Protein AF-A0A9E1MFP1-F1 (afdb_monomer_lite)

Secondary structure (DSSP, 8-state):
-HHHHHHTTS-SS-GGGG---------S-S-PPPPHHHHHHHHHTTTTSTTHHHHHHHHHH---HHHHTTPPP-----

Sequence (78 aa):
MYQYAKLNEYIDRDLTEGLVYEWTNSTEQIHDRYSDEEIKTLWSKLYEINNVDIILIMIYTGLRPTELLVIITPTEPT

Foldseek 3Di:
DQVVCVVVVVDDDDPCVPDPPPPDPPPDDPDDDDDPVNVVVLVVCVVVDPCSVVVNCCNVVVDDPVRVVVDDDPDDDD

Radius of gyration: 23.69 Å; chains: 1; bounding box: 57×36×50 Å

Structure (mmCIF, N/CA/C/O backbone):
data_AF-A0A9E1MFP1-F1
#
_entry.id   AF-A0A9E1MFP1-F1
#
loop_
_atom_site.group_PDB
_atom_site.id
_atom_site.type_symbol
_atom_site.label_atom_id
_atom_site.label_alt_id
_atom_site.label_comp_id
_atom_site.label_asym_id
_atom_site.label_entity_id
_atom_site.label_seq_id
_atom_site.pdbx_PDB_ins_code
_atom_site.Cartn_x
_atom_site.Cartn_y
_atom_site.Cartn_z
_atom_site.occupancy
_atom_site.B_iso_or_equiv
_atom_site.auth_seq_id
_atom_site.auth_comp_id
_atom_site.auth_asym_id
_atom_site.auth_atom_id
_atom_site.pdbx_PDB_model_num
ATOM 1 N N . MET A 1 1 ? 19.254 -4.963 -25.656 1.00 75.19 1 MET A N 1
ATOM 2 C CA . MET A 1 1 ? 19.249 -4.648 -27.105 1.00 75.19 1 MET A CA 1
ATOM 3 C C . MET A 1 1 ? 20.665 -4.611 -27.678 1.00 75.19 1 MET A C 1
ATOM 5 O O . MET A 1 1 ? 20.947 -5.434 -28.535 1.00 75.19 1 MET A O 1
ATOM 9 N N . TYR A 1 2 ? 21.577 -3.774 -27.161 1.00 77.44 2 TYR A N 1
ATOM 10 C CA . TYR A 1 2 ? 22.995 -3.754 -27.579 1.00 77.44 2 TYR A CA 1
ATOM 11 C C . TYR A 1 2 ? 23.708 -5.102 -27.401 1.00 77.44 2 TYR A C 1
ATOM 13 O O . TYR A 1 2 ? 24.306 -5.612 -28.342 1.00 77.44 2 TYR A O 1
ATOM 21 N N . GLN A 1 3 ? 23.524 -5.754 -26.252 1.00 76.50 3 GLN A N 1
ATOM 22 C CA . GLN A 1 3 ? 24.096 -7.080 -25.996 1.00 76.50 3 GLN A CA 1
ATOM 23 C C . GLN A 1 3 ? 23.634 -8.151 -27.003 1.00 76.50 3 GLN A C 1
ATOM 25 O O . GLN A 1 3 ? 24.429 -8.980 -27.435 1.00 76.50 3 GLN A O 1
ATOM 30 N N . TYR A 1 4 ? 22.368 -8.099 -27.434 1.00 83.62 4 TYR A N 1
ATOM 31 C CA . TYR A 1 4 ? 21.839 -8.983 -28.477 1.00 83.62 4 TYR A CA 1
ATOM 32 C C . TYR A 1 4 ? 22.470 -8.684 -29.845 1.00 83.62 4 TYR A C 1
ATOM 34 O O . TYR A 1 4 ? 22.810 -9.605 -30.581 1.00 83.62 4 TYR A O 1
ATOM 42 N N . ALA A 1 5 ? 22.673 -7.408 -30.177 1.00 83.44 5 ALA A N 1
ATOM 43 C CA . ALA A 1 5 ? 23.287 -7.003 -31.437 1.00 83.44 5 ALA A CA 1
ATOM 44 C C . ALA A 1 5 ? 24.791 -7.341 -31.508 1.00 83.44 5 ALA A C 1
ATOM 46 O O . ALA A 1 5 ? 25.259 -7.739 -32.569 1.00 83.44 5 ALA A O 1
ATOM 47 N N . LYS A 1 6 ? 25.518 -7.271 -30.382 1.00 80.56 6 LYS A N 1
ATOM 48 C CA . LYS A 1 6 ? 26.920 -7.719 -30.259 1.00 80.56 6 LYS A CA 1
ATOM 49 C C . LYS A 1 6 ? 27.049 -9.236 -30.441 1.00 80.56 6 LYS A C 1
ATOM 51 O O . LYS A 1 6 ? 27.928 -9.696 -31.153 1.00 80.56 6 LYS A O 1
ATOM 56 N N . LE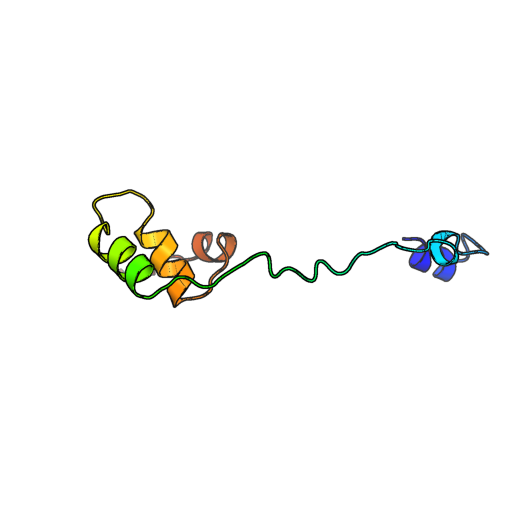U A 1 7 ? 26.134 -10.009 -29.847 1.00 85.44 7 LEU A N 1
ATOM 57 C CA . LEU A 1 7 ? 26.083 -11.474 -29.987 1.00 85.44 7 LEU A CA 1
ATOM 58 C C . LEU A 1 7 ? 25.822 -11.945 -31.423 1.00 85.44 7 LEU A C 1
ATOM 60 O O . LEU A 1 7 ? 26.261 -13.026 -31.792 1.00 85.44 7 LEU A O 1
ATOM 64 N N . ASN A 1 8 ? 25.096 -11.151 -32.210 1.00 88.38 8 ASN A N 1
ATOM 65 C CA . ASN A 1 8 ? 24.808 -11.442 -33.616 1.00 88.38 8 ASN A CA 1
ATOM 66 C C . ASN A 1 8 ? 25.749 -10.690 -34.580 1.00 88.38 8 ASN A C 1
ATOM 68 O O . ASN A 1 8 ? 25.431 -10.579 -35.759 1.00 88.38 8 ASN A O 1
ATOM 72 N N . GLU A 1 9 ? 26.865 -10.140 -34.085 1.00 81.81 9 GLU A N 1
ATOM 73 C CA . GLU A 1 9 ? 27.900 -9.447 -34.876 1.00 81.81 9 GLU A CA 1
ATOM 74 C C . GLU A 1 9 ? 27.402 -8.241 -35.702 1.00 81.81 9 GLU A C 1
ATOM 76 O O . GLU A 1 9 ? 28.078 -7.766 -36.611 1.00 81.81 9 GLU A O 1
ATOM 81 N N . TYR A 1 10 ? 26.234 -7.679 -35.373 1.00 83.75 10 TYR A N 1
ATOM 82 C CA . TYR A 1 10 ? 25.706 -6.485 -36.047 1.00 83.75 10 TYR A CA 1
ATOM 83 C C . TYR A 1 10 ? 26.437 -5.203 -35.644 1.00 83.75 10 TYR A C 1
ATOM 85 O O . TYR A 1 10 ? 26.377 -4.199 -36.354 1.00 83.75 10 TYR A O 1
ATOM 93 N N . ILE A 1 11 ? 27.092 -5.220 -34.484 1.00 79.56 11 ILE A N 1
ATOM 94 C CA . ILE A 1 11 ? 27.867 -4.108 -33.943 1.00 79.56 11 ILE A CA 1
ATOM 95 C C . ILE A 1 11 ? 29.123 -4.637 -33.256 1.00 79.56 11 ILE A C 1
ATOM 97 O O . ILE A 1 11 ? 29.083 -5.632 -32.538 1.00 79.56 11 ILE A O 1
ATOM 101 N N . ASP A 1 12 ? 30.226 -3.922 -33.451 1.00 74.88 12 ASP A N 1
ATOM 102 C CA . ASP A 1 12 ? 31.553 -4.320 -32.967 1.00 74.88 12 ASP A CA 1
ATOM 103 C C . ASP A 1 12 ? 31.894 -3.679 -31.607 1.00 74.88 12 ASP A C 1
ATOM 105 O O . ASP A 1 12 ? 32.689 -4.183 -30.816 1.00 74.88 12 ASP A O 1
ATOM 109 N N . ARG A 1 13 ? 31.261 -2.538 -31.303 1.00 73.12 13 ARG A N 1
ATOM 110 C CA . ARG A 1 13 ? 31.479 -1.768 -30.073 1.00 73.12 13 ARG A CA 1
ATOM 111 C C . ARG A 1 13 ? 30.162 -1.486 -29.371 1.00 73.12 13 ARG A C 1
ATOM 113 O O . ARG A 1 13 ? 29.206 -1.025 -29.993 1.00 73.12 13 ARG A O 1
ATOM 120 N N . ASP A 1 14 ? 30.134 -1.742 -28.068 1.00 75.75 14 ASP A N 1
ATOM 121 C CA . ASP A 1 14 ? 28.984 -1.447 -27.227 1.00 75.75 14 ASP A CA 1
ATOM 122 C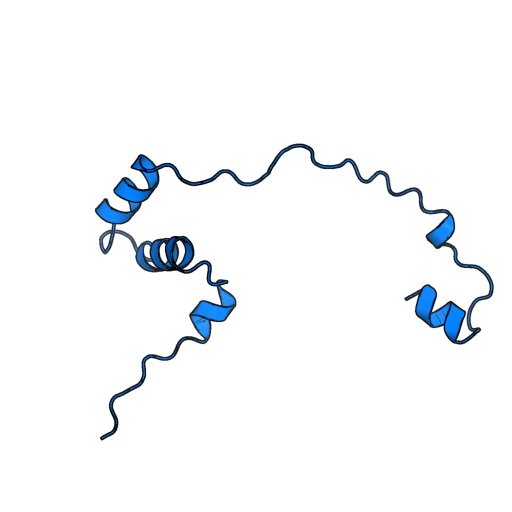 C . ASP A 1 14 ? 29.102 -0.019 -26.677 1.00 75.75 14 ASP A C 1
ATOM 124 O O . ASP A 1 14 ? 29.937 0.278 -25.827 1.00 75.75 14 ASP A O 1
ATOM 128 N N . LEU A 1 15 ? 28.270 0.887 -27.192 1.00 75.38 15 LEU A N 1
ATOM 129 C CA . LEU A 1 15 ? 28.237 2.290 -26.766 1.00 75.38 15 LEU A CA 1
ATOM 130 C C . LEU A 1 15 ? 27.664 2.459 -25.349 1.00 75.38 15 LEU A C 1
ATOM 132 O O . LEU A 1 15 ? 27.815 3.526 -24.756 1.00 75.38 15 LEU A O 1
ATOM 136 N N . THR A 1 16 ? 27.017 1.425 -24.797 1.00 73.00 16 THR A N 1
ATOM 137 C CA . THR A 1 16 ? 26.460 1.467 -23.440 1.00 73.00 16 THR A CA 1
ATOM 138 C C . THR A 1 16 ? 27.522 1.319 -22.353 1.00 73.00 16 THR A C 1
ATOM 140 O O . THR A 1 16 ? 27.285 1.753 -21.230 1.00 73.00 16 THR A O 1
ATOM 143 N N . GLU A 1 17 ? 28.713 0.806 -22.685 1.00 70.62 17 GLU A N 1
ATOM 144 C CA . GLU A 1 17 ? 29.843 0.682 -21.749 1.00 70.62 17 GLU A CA 1
ATOM 145 C C . GLU A 1 17 ? 30.350 2.053 -21.256 1.00 70.62 17 GLU A C 1
ATOM 147 O O . GLU A 1 17 ? 30.887 2.158 -20.156 1.00 70.62 17 GLU A O 1
ATOM 152 N N . GLY A 1 18 ? 30.148 3.119 -22.041 1.00 70.50 18 GLY A N 1
ATOM 153 C CA . GLY A 1 18 ? 30.499 4.493 -21.666 1.00 70.50 18 GLY A CA 1
ATOM 154 C C . GLY A 1 18 ? 29.406 5.244 -20.901 1.00 70.50 18 GLY A C 1
ATOM 155 O O . GLY A 1 18 ? 29.615 6.397 -20.520 1.00 70.50 18 GLY A O 1
ATOM 156 N N . LEU A 1 19 ? 28.235 4.633 -20.692 1.00 75.00 19 LEU A N 1
ATOM 157 C CA . LEU A 1 19 ? 27.150 5.253 -19.938 1.00 75.00 19 LEU A CA 1
ATOM 158 C C . LEU A 1 19 ? 27.452 5.136 -18.444 1.00 75.00 19 LEU A C 1
ATOM 160 O O . LEU A 1 19 ? 27.220 4.105 -17.814 1.00 75.00 19 LEU A O 1
ATOM 164 N N . VAL A 1 20 ? 27.956 6.224 -17.867 1.00 65.69 20 VAL A N 1
ATOM 165 C CA . VAL A 1 20 ? 27.983 6.395 -16.415 1.00 65.69 20 VAL A CA 1
ATOM 166 C C . VAL A 1 20 ? 26.561 6.723 -15.984 1.00 65.69 20 VAL A C 1
ATOM 168 O O . VAL A 1 20 ? 26.087 7.845 -16.149 1.00 65.69 20 VAL A O 1
ATOM 171 N N . TYR A 1 21 ? 25.852 5.721 -15.477 1.00 64.69 21 TYR A N 1
ATOM 172 C CA . TYR A 1 21 ? 24.567 5.949 -14.839 1.00 64.69 21 TYR A CA 1
ATOM 173 C C . TYR A 1 21 ? 24.827 6.672 -13.515 1.00 64.69 21 TYR A C 1
ATOM 175 O O . TYR A 1 21 ? 25.266 6.054 -12.546 1.00 64.69 21 TYR A O 1
ATOM 183 N N . GLU A 1 22 ? 24.541 7.974 -13.455 1.00 62.12 22 GLU A N 1
ATOM 184 C CA . GLU A 1 22 ? 24.284 8.664 -12.187 1.00 62.12 22 GLU A CA 1
ATOM 185 C C . GLU A 1 22 ? 22.965 8.130 -11.618 1.00 62.12 22 GLU A C 1
ATOM 187 O O . GLU A 1 22 ? 21.925 8.783 -11.635 1.00 62.12 22 GLU A O 1
ATOM 192 N N . TRP A 1 23 ? 22.970 6.876 -11.170 1.00 59.78 23 TRP A N 1
ATOM 193 C CA . TRP A 1 23 ? 21.890 6.370 -10.351 1.00 59.78 23 TRP A CA 1
ATOM 194 C C . TRP A 1 23 ? 22.225 6.726 -8.911 1.00 59.78 23 TRP A C 1
ATOM 196 O O . TRP A 1 23 ? 22.967 6.023 -8.222 1.00 59.78 23 TRP A O 1
ATOM 206 N N . THR A 1 24 ? 21.711 7.864 -8.458 1.00 59.62 24 THR A N 1
ATOM 207 C CA . THR A 1 24 ? 21.620 8.141 -7.031 1.00 59.62 24 THR A CA 1
ATOM 208 C C . THR A 1 24 ? 20.779 7.012 -6.449 1.00 59.62 24 THR A C 1
ATOM 210 O O . THR A 1 24 ? 19.606 6.879 -6.800 1.00 59.62 24 THR A O 1
ATOM 213 N N . ASN A 1 25 ? 21.364 6.169 -5.590 1.00 58.44 25 ASN A N 1
ATOM 214 C CA . ASN A 1 25 ? 20.550 5.335 -4.715 1.00 58.44 25 ASN A CA 1
ATOM 215 C C . ASN A 1 25 ? 19.578 6.300 -4.040 1.00 58.44 25 ASN A C 1
ATOM 217 O O . ASN A 1 25 ? 20.025 7.195 -3.321 1.00 58.44 25 ASN A O 1
ATOM 221 N N . SER A 1 26 ? 18.279 6.175 -4.307 1.00 61.34 26 SER A N 1
ATOM 222 C CA . SER A 1 26 ? 17.294 6.805 -3.443 1.00 61.34 26 SER A CA 1
ATOM 223 C C . SER A 1 26 ? 17.457 6.099 -2.102 1.00 61.34 26 SER A C 1
ATOM 225 O O . SER A 1 26 ? 16.964 4.998 -1.888 1.00 61.34 26 SER A O 1
ATOM 227 N N . THR A 1 27 ? 18.295 6.671 -1.240 1.00 63.22 27 THR A N 1
ATOM 228 C CA . THR A 1 27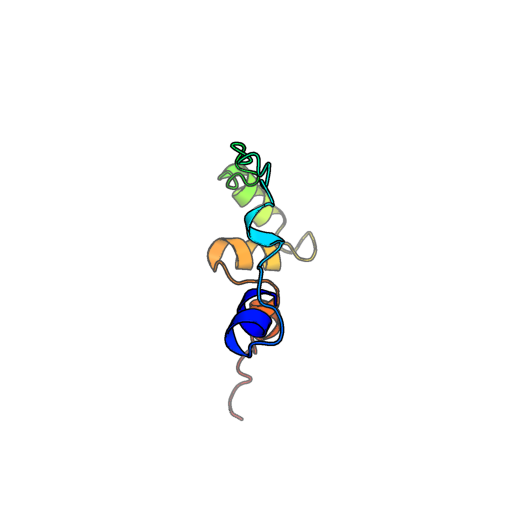 ? 18.528 6.198 0.127 1.00 63.22 27 THR A CA 1
ATOM 229 C C . THR A 1 27 ? 17.278 6.355 0.985 1.00 63.22 27 THR A C 1
ATOM 231 O O . THR A 1 27 ? 17.235 5.853 2.103 1.00 63.22 27 THR A O 1
ATOM 234 N N . GLU A 1 28 ? 16.266 7.046 0.465 1.00 67.88 28 GLU A N 1
ATOM 235 C CA . GLU A 1 28 ? 14.973 7.218 1.094 1.00 67.88 28 GLU A CA 1
ATOM 236 C C . GLU A 1 28 ? 14.054 6.070 0.687 1.00 67.88 28 GLU A C 1
ATOM 238 O O . GLU A 1 28 ? 13.699 5.878 -0.477 1.00 67.88 28 GLU A O 1
ATOM 243 N N . GLN A 1 29 ? 13.670 5.280 1.683 1.00 71.06 29 GLN A N 1
ATOM 244 C CA . GLN A 1 29 ? 12.607 4.308 1.532 1.00 71.06 29 GLN A CA 1
ATOM 245 C C . GLN A 1 29 ? 11.309 5.068 1.220 1.00 71.06 29 GLN A C 1
ATOM 247 O O . GLN A 1 29 ? 10.784 5.782 2.063 1.00 71.06 29 GLN A O 1
ATOM 252 N N . ILE A 1 30 ? 10.792 4.919 -0.002 1.00 76.94 30 ILE A N 1
ATOM 253 C CA . ILE A 1 30 ? 9.587 5.632 -0.474 1.00 76.94 30 ILE A CA 1
ATOM 254 C C . ILE A 1 30 ? 8.313 5.132 0.244 1.00 76.94 30 ILE A C 1
ATOM 256 O O . ILE A 1 30 ? 7.279 5.798 0.231 1.00 76.94 30 ILE A O 1
ATOM 260 N N . HIS A 1 31 ? 8.372 3.949 0.864 1.00 78.50 31 HIS A N 1
ATOM 261 C CA . HIS A 1 31 ? 7.216 3.273 1.447 1.00 78.50 31 HIS A CA 1
ATOM 262 C C . HIS A 1 31 ? 7.430 2.919 2.917 1.00 78.50 31 HIS A C 1
ATOM 264 O O . HIS A 1 31 ? 8.204 2.011 3.238 1.00 78.50 31 HIS A O 1
ATOM 270 N N . ASP A 1 32 ? 6.663 3.585 3.776 1.00 84.88 32 ASP A N 1
ATOM 271 C CA . ASP A 1 32 ? 6.501 3.231 5.180 1.00 84.88 32 ASP A CA 1
ATOM 272 C C . ASP A 1 32 ? 5.383 2.203 5.373 1.00 84.88 32 ASP A C 1
ATOM 274 O O . ASP A 1 32 ? 4.453 2.083 4.571 1.00 84.88 32 ASP A O 1
ATOM 278 N N . ARG A 1 33 ? 5.485 1.436 6.462 1.00 86.19 33 ARG A N 1
ATOM 279 C CA . ARG A 1 33 ? 4.420 0.517 6.873 1.00 86.19 33 ARG A CA 1
ATOM 280 C C . ARG A 1 33 ? 3.257 1.302 7.484 1.00 86.19 33 ARG A C 1
ATOM 282 O O . ARG A 1 33 ? 3.492 2.299 8.161 1.00 86.19 33 ARG A O 1
ATOM 289 N N . TYR A 1 34 ? 2.045 0.769 7.360 1.00 89.75 34 TYR A N 1
ATOM 290 C CA . TYR A 1 34 ? 0.906 1.263 8.133 1.00 89.75 34 TYR A CA 1
ATOM 291 C C . TYR A 1 34 ? 1.090 1.005 9.632 1.00 89.75 34 TYR A C 1
ATOM 293 O O . TYR A 1 34 ? 1.591 -0.053 10.031 1.00 89.75 34 TYR A O 1
ATOM 301 N N . SER A 1 35 ? 0.662 1.962 10.452 1.00 93.62 35 SER A N 1
ATOM 302 C CA . SER A 1 35 ? 0.581 1.806 11.903 1.00 93.62 35 SER A CA 1
ATOM 303 C C . SER A 1 35 ? -0.667 1.018 12.319 1.00 93.62 35 SER A C 1
ATOM 305 O O . SER A 1 35 ? -1.640 0.888 11.569 1.00 93.62 35 SER A O 1
ATOM 307 N N . ASP A 1 36 ? -0.675 0.510 13.553 1.00 93.69 36 ASP A N 1
ATOM 308 C CA . ASP A 1 36 ? -1.821 -0.231 14.088 1.00 93.69 36 ASP A CA 1
ATOM 309 C C . ASP A 1 36 ? -3.077 0.655 14.204 1.00 93.69 36 ASP A C 1
ATOM 311 O O . ASP A 1 36 ? -4.204 0.176 14.071 1.00 93.69 36 ASP A O 1
ATOM 315 N N . GLU A 1 37 ? -2.910 1.956 14.450 1.00 95.94 37 GLU A N 1
ATOM 316 C CA . GLU A 1 37 ? -3.991 2.945 14.500 1.00 95.94 37 GLU A CA 1
ATOM 317 C C . GLU A 1 37 ? -4.606 3.195 13.118 1.00 95.94 37 GLU A C 1
ATOM 319 O O . GLU A 1 37 ? -5.832 3.289 12.991 1.00 95.94 37 GLU A O 1
ATOM 324 N N . GLU A 1 38 ? -3.780 3.260 12.073 1.00 93.12 38 GLU A N 1
ATOM 325 C CA . GLU A 1 38 ? -4.243 3.392 10.689 1.00 93.12 38 GLU A CA 1
ATOM 326 C C . GLU A 1 38 ? -5.026 2.149 10.260 1.00 93.12 38 GLU A C 1
ATOM 328 O O . GLU A 1 38 ? -6.132 2.265 9.724 1.00 93.12 38 GLU A O 1
ATOM 333 N N . ILE A 1 39 ? -4.518 0.958 10.595 1.00 94.81 39 ILE A N 1
ATOM 334 C CA . ILE A 1 39 ? -5.207 -0.313 10.337 1.00 94.81 39 ILE A CA 1
ATOM 335 C C . ILE A 1 39 ? -6.551 -0.360 11.077 1.00 94.81 39 ILE A C 1
ATOM 337 O O . IL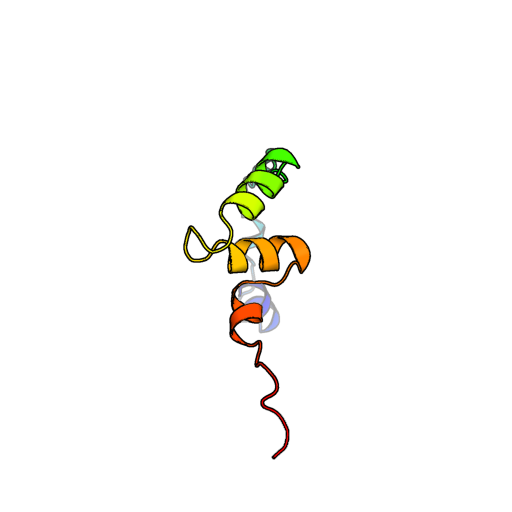E A 1 39 ? -7.571 -0.712 10.483 1.00 94.81 39 ILE A O 1
ATOM 341 N N . LYS A 1 40 ? -6.607 0.055 12.351 1.00 95.50 40 LYS A N 1
ATOM 342 C CA . LYS A 1 40 ? -7.874 0.158 13.104 1.00 95.50 40 LYS A CA 1
ATOM 343 C C . LYS A 1 40 ? -8.855 1.130 12.455 1.00 95.50 40 LYS A C 1
ATOM 345 O O . LYS A 1 40 ? -10.053 0.856 12.420 1.00 95.50 40 LYS A O 1
ATOM 350 N N . THR A 1 41 ? -8.359 2.244 11.924 1.00 94.50 41 THR A N 1
ATOM 351 C CA . THR A 1 41 ? -9.195 3.232 11.236 1.00 94.50 41 THR A CA 1
ATOM 352 C C . THR A 1 41 ? -9.786 2.653 9.949 1.00 94.50 41 THR A C 1
ATOM 354 O O . THR A 1 41 ? -10.973 2.854 9.688 1.00 94.50 41 THR A O 1
ATOM 357 N N . LEU A 1 42 ? -9.012 1.878 9.181 1.00 93.56 42 LEU A N 1
ATOM 358 C CA . LEU A 1 42 ? -9.520 1.143 8.015 1.00 93.56 42 LEU A CA 1
ATOM 359 C C . LEU A 1 42 ? -10.627 0.162 8.420 1.00 93.56 42 LEU A C 1
ATOM 361 O O . LEU A 1 42 ? -11.701 0.180 7.827 1.00 93.56 42 LEU A O 1
ATOM 365 N N . TRP A 1 43 ? -10.424 -0.615 9.486 1.00 95.12 43 TRP A N 1
ATOM 366 C CA . TRP A 1 43 ? -11.458 -1.514 10.009 1.00 95.12 43 TRP A CA 1
ATOM 367 C C . TRP A 1 43 ? -12.726 -0.781 10.466 1.00 95.12 43 TRP A C 1
ATOM 369 O O . TRP A 1 43 ? -13.823 -1.272 10.219 1.00 95.12 43 TRP A O 1
ATOM 379 N N . SER A 1 44 ? -12.609 0.400 11.083 1.00 95.25 44 SER A N 1
ATOM 380 C CA . SER A 1 44 ? -13.783 1.182 11.508 1.00 95.25 44 SER A CA 1
ATOM 381 C C . SER A 1 44 ? -14.630 1.713 10.349 1.00 95.25 44 SER A C 1
ATOM 383 O O . SER A 1 44 ? -15.824 1.925 10.525 1.00 95.25 44 SER A O 1
ATOM 385 N N . LYS A 1 45 ? -14.017 1.899 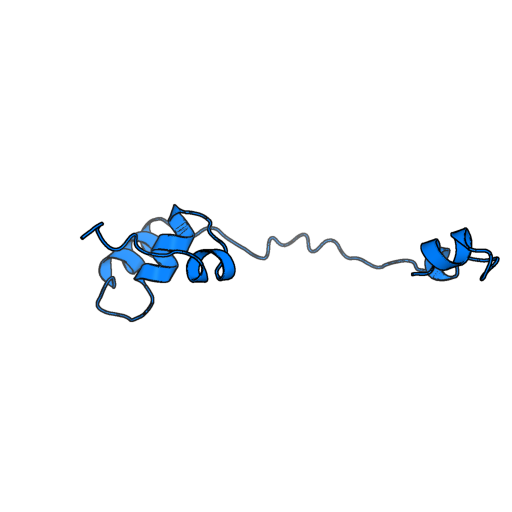9.174 1.00 93.25 45 LYS A N 1
ATOM 386 C CA . LYS A 1 45 ? -14.654 2.423 7.956 1.00 93.25 45 LYS A CA 1
ATOM 387 C C . LYS A 1 45 ? -15.038 1.318 6.973 1.00 93.25 45 LYS A C 1
ATOM 389 O O . LYS A 1 45 ? -15.461 1.601 5.848 1.00 93.25 45 LYS A O 1
ATOM 394 N N . LEU A 1 46 ? -14.867 0.058 7.372 1.00 91.38 46 LEU A N 1
ATOM 395 C CA . LEU A 1 46 ? -15.240 -1.093 6.568 1.00 91.38 46 LEU A CA 1
ATOM 396 C C . LEU A 1 46 ? -16.751 -1.047 6.295 1.00 91.38 46 LEU A C 1
ATOM 398 O O . LEU A 1 46 ? -17.548 -0.897 7.217 1.00 91.38 46 LEU A O 1
ATOM 402 N N . TYR A 1 47 ? -17.129 -1.162 5.022 1.00 88.69 47 TYR A N 1
ATOM 403 C CA . TYR A 1 47 ? -18.505 -1.027 4.517 1.00 88.69 47 TYR A CA 1
ATOM 404 C C . TYR A 1 47 ? -19.137 0.372 4.622 1.00 88.69 47 TYR A C 1
ATOM 406 O O . TYR A 1 47 ? -20.231 0.572 4.100 1.00 88.69 47 TYR A O 1
ATOM 414 N N . GLU A 1 48 ? -18.461 1.349 5.231 1.00 91.62 48 GLU A N 1
ATOM 415 C CA . GLU A 1 48 ? -18.869 2.760 5.197 1.00 91.62 48 GLU A CA 1
ATOM 416 C C . GLU A 1 48 ? -18.319 3.459 3.945 1.00 91.62 48 GLU A C 1
ATOM 418 O O . GLU A 1 48 ? -19.019 4.232 3.291 1.00 91.62 48 GLU A O 1
ATOM 423 N N . ILE A 1 49 ? -17.064 3.160 3.589 1.00 91.12 49 ILE A N 1
ATOM 424 C CA . ILE A 1 49 ? -16.384 3.705 2.411 1.00 91.12 49 ILE A CA 1
ATOM 425 C C . ILE A 1 49 ? -16.083 2.575 1.424 1.00 91.12 49 ILE A C 1
ATOM 427 O O . ILE A 1 49 ? -15.579 1.514 1.793 1.00 91.12 49 ILE A O 1
ATOM 431 N N . ASN A 1 50 ? -16.359 2.827 0.143 1.00 90.69 50 ASN A N 1
ATOM 432 C CA . ASN A 1 50 ? -16.063 1.886 -0.937 1.00 90.69 50 ASN A CA 1
ATOM 433 C C . ASN A 1 50 ? -14.560 1.564 -1.014 1.00 90.69 50 ASN A C 1
ATOM 435 O O . ASN A 1 50 ? -13.721 2.449 -0.846 1.00 90.69 50 ASN A O 1
ATOM 439 N N . ASN A 1 51 ? -14.234 0.314 -1.354 1.00 89.44 51 ASN A N 1
ATOM 440 C CA . ASN A 1 51 ? -12.880 -0.205 -1.599 1.00 89.44 51 ASN A CA 1
ATOM 441 C C . ASN A 1 51 ? -11.967 -0.328 -0.362 1.00 89.44 51 ASN A C 1
ATOM 443 O O . ASN A 1 51 ? -10.801 -0.703 -0.502 1.00 89.44 51 ASN A O 1
ATOM 447 N N . VAL A 1 52 ? -12.461 -0.038 0.848 1.00 92.00 52 VAL A N 1
ATOM 448 C CA . VAL A 1 52 ? -11.703 -0.267 2.096 1.00 92.00 52 VAL A CA 1
ATOM 449 C C . VAL A 1 52 ? -11.436 -1.758 2.317 1.00 92.00 52 VAL A C 1
ATOM 451 O O . VAL A 1 52 ? -10.361 -2.144 2.769 1.00 92.00 52 VAL A O 1
ATOM 454 N N . ASP A 1 53 ? -12.390 -2.596 1.931 1.00 91.06 53 ASP A N 1
ATOM 455 C CA . ASP A 1 53 ? -12.279 -4.051 1.876 1.00 91.06 53 ASP A CA 1
ATOM 456 C C . ASP A 1 53 ? -11.118 -4.514 0.983 1.00 91.06 53 ASP A C 1
ATOM 458 O O . ASP A 1 53 ? -10.305 -5.331 1.410 1.00 91.06 53 ASP A O 1
ATOM 462 N N . ILE A 1 54 ? -10.972 -3.937 -0.213 1.00 91.06 54 ILE A N 1
ATOM 463 C CA . ILE A 1 54 ? -9.878 -4.263 -1.142 1.00 91.06 54 ILE A CA 1
ATOM 464 C C . ILE A 1 54 ? -8.520 -3.900 -0.526 1.00 91.06 54 ILE A C 1
ATOM 466 O O . ILE A 1 54 ? -7.580 -4.692 -0.594 1.00 91.06 54 ILE A O 1
ATOM 470 N N . ILE A 1 55 ? -8.413 -2.728 0.113 1.00 91.62 55 ILE A N 1
ATOM 471 C CA . ILE A 1 55 ? -7.183 -2.290 0.795 1.00 91.62 55 ILE A CA 1
ATOM 472 C C . ILE A 1 55 ? -6.813 -3.263 1.916 1.00 91.62 55 ILE A C 1
ATOM 474 O O . ILE A 1 55 ? -5.664 -3.697 1.996 1.00 91.62 55 ILE A O 1
ATOM 478 N N . LEU A 1 56 ? -7.781 -3.648 2.749 1.00 92.75 56 LEU A N 1
ATOM 479 C CA . LEU A 1 56 ? -7.554 -4.607 3.828 1.00 92.75 56 LEU A CA 1
ATOM 480 C C . LEU A 1 56 ? -7.109 -5.969 3.281 1.00 92.75 56 LEU A C 1
ATOM 482 O O . LEU A 1 56 ? -6.133 -6.531 3.776 1.00 92.75 56 LEU A O 1
ATOM 486 N N . ILE A 1 57 ? -7.746 -6.472 2.220 1.00 92.00 57 ILE A N 1
ATOM 487 C CA . ILE A 1 57 ? -7.328 -7.718 1.564 1.00 92.00 57 ILE A CA 1
ATOM 488 C C . ILE A 1 57 ? -5.877 -7.608 1.080 1.00 92.00 57 ILE A C 1
ATOM 490 O O . ILE A 1 57 ? -5.087 -8.511 1.353 1.00 92.00 57 ILE A O 1
ATOM 494 N N . MET A 1 58 ? -5.488 -6.510 0.423 1.00 91.75 58 MET A N 1
ATOM 495 C CA . MET A 1 58 ? -4.109 -6.307 -0.046 1.00 91.75 58 MET A CA 1
ATOM 496 C C . MET A 1 58 ? -3.095 -6.287 1.103 1.00 91.75 58 MET A C 1
ATOM 498 O O . MET A 1 58 ? -2.043 -6.911 0.988 1.00 91.75 58 MET A O 1
ATOM 502 N N . ILE A 1 59 ? -3.417 -5.632 2.223 1.00 91.88 59 ILE A N 1
ATOM 503 C CA . ILE A 1 59 ? -2.536 -5.574 3.400 1.00 91.88 59 ILE A CA 1
ATOM 504 C C . ILE A 1 59 ? -2.324 -6.969 4.005 1.00 91.88 59 ILE A C 1
ATOM 506 O O . ILE A 1 59 ? -1.195 -7.324 4.336 1.00 91.88 59 ILE A O 1
ATOM 510 N N . TYR A 1 60 ? -3.383 -7.775 4.139 1.00 92.44 60 TYR A N 1
ATOM 511 C CA . TYR A 1 60 ? -3.294 -9.079 4.811 1.00 92.44 60 TYR A CA 1
ATOM 512 C C . TYR A 1 60 ? -2.817 -10.225 3.915 1.00 92.44 60 TYR A C 1
ATOM 514 O O . TYR A 1 60 ? -2.278 -11.207 4.423 1.00 92.44 60 TYR A O 1
ATOM 522 N N . THR A 1 61 ? -3.018 -10.131 2.602 1.00 91.31 61 THR A N 1
ATOM 523 C CA . THR A 1 61 ? -2.657 -11.201 1.656 1.00 91.31 61 THR A CA 1
ATOM 524 C C . THR A 1 61 ? -1.390 -10.900 0.863 1.00 91.31 61 THR A C 1
ATOM 526 O O . THR A 1 61 ? -0.761 -11.825 0.355 1.00 91.31 61 THR A O 1
ATOM 529 N N . GLY A 1 62 ? -1.010 -9.624 0.739 1.00 89.50 62 GLY A N 1
ATOM 530 C CA . GLY A 1 62 ? 0.108 -9.192 -0.101 1.00 89.50 62 GLY A CA 1
ATOM 531 C C . GLY A 1 62 ? -0.131 -9.373 -1.604 1.00 89.50 62 GLY A C 1
ATOM 532 O O . GLY A 1 62 ? 0.821 -9.278 -2.379 1.00 89.50 62 GLY A O 1
ATOM 533 N N . LEU A 1 63 ? -1.371 -9.648 -2.024 1.00 89.31 63 LEU A N 1
ATOM 534 C CA . LEU A 1 63 ? -1.712 -9.840 -3.430 1.00 89.31 63 LEU A CA 1
ATOM 535 C C . LEU A 1 63 ? -1.551 -8.547 -4.222 1.00 89.31 63 LEU A C 1
ATOM 537 O O . LEU A 1 63 ? -1.943 -7.460 -3.787 1.00 89.31 63 LEU A O 1
ATOM 541 N N . ARG A 1 64 ? -1.025 -8.676 -5.439 1.00 89.31 64 ARG A N 1
ATOM 542 C CA . ARG A 1 64 ? -0.980 -7.565 -6.388 1.00 89.31 64 ARG A CA 1
ATOM 543 C C . ARG A 1 64 ? -2.397 -7.241 -6.866 1.00 89.31 64 ARG A C 1
ATOM 545 O O . ARG A 1 64 ? -3.201 -8.158 -7.048 1.00 89.31 64 ARG A O 1
ATOM 552 N N . PRO A 1 65 ? -2.698 -5.973 -7.200 1.00 88.50 65 PRO A N 1
ATOM 553 C CA . PRO A 1 65 ? -4.010 -5.596 -7.730 1.00 88.50 65 PRO A CA 1
ATOM 554 C C . PRO A 1 65 ? -4.459 -6.441 -8.933 1.00 88.50 65 PRO A C 1
ATOM 556 O O . PRO A 1 65 ? -5.632 -6.770 -9.065 1.00 88.50 65 PRO A O 1
ATOM 559 N N . THR A 1 66 ? -3.521 -6.852 -9.790 1.00 90.38 66 THR A N 1
ATOM 560 C CA . THR A 1 66 ? -3.803 -7.726 -10.937 1.00 90.38 66 THR A CA 1
ATOM 561 C C . THR A 1 66 ? -4.158 -9.157 -10.543 1.00 90.38 66 THR A C 1
ATOM 563 O O . THR A 1 66 ? -4.916 -9.799 -11.254 1.00 90.38 66 THR A O 1
ATOM 566 N N . GLU A 1 67 ? -3.617 -9.667 -9.436 1.00 87.62 67 GLU A N 1
ATOM 567 C CA . GLU A 1 67 ? -3.913 -11.016 -8.938 1.00 87.62 67 GLU A CA 1
ATOM 568 C C . GLU A 1 67 ? -5.304 -11.059 -8.307 1.00 87.62 67 GLU A C 1
ATOM 570 O O . GLU A 1 67 ? -6.044 -12.014 -8.524 1.00 87.62 67 GLU A O 1
ATOM 575 N N . LEU A 1 68 ? -5.698 -9.985 -7.612 1.00 85.94 68 LEU A N 1
ATOM 576 C CA . LEU A 1 68 ? -7.041 -9.841 -7.047 1.00 85.94 68 LEU A CA 1
ATOM 577 C C . LEU A 1 68 ? -8.140 -9.903 -8.111 1.00 85.94 68 LEU A C 1
ATOM 579 O O . LEU A 1 68 ? -9.173 -10.521 -7.880 1.00 85.94 68 LEU A O 1
ATOM 583 N N . LEU A 1 69 ? -7.905 -9.323 -9.291 1.00 85.12 69 LEU A N 1
ATOM 584 C CA . LEU A 1 69 ? -8.862 -9.359 -10.404 1.00 85.12 69 LEU A CA 1
ATOM 585 C C . LEU A 1 69 ? -9.109 -10.770 -10.956 1.00 85.12 69 LEU A C 1
ATOM 587 O O . LEU A 1 69 ? -10.122 -10.999 -11.611 1.00 85.12 69 LEU A O 1
ATOM 591 N N . VAL A 1 70 ? -8.182 -11.700 -10.727 1.00 87.56 70 VAL A N 1
ATOM 592 C CA . VAL A 1 70 ? -8.255 -13.079 -11.232 1.00 87.56 70 VAL A CA 1
ATOM 593 C C . VAL A 1 70 ? -8.916 -14.014 -10.211 1.00 87.56 70 VAL A C 1
ATOM 595 O O . VAL A 1 70 ? -9.241 -15.155 -10.540 1.00 87.56 70 VAL A O 1
ATOM 598 N N . ILE A 1 71 ? -9.163 -13.548 -8.982 1.00 83.75 71 ILE A N 1
ATOM 599 C CA . ILE A 1 71 ? -9.840 -14.350 -7.965 1.00 83.75 71 ILE A CA 1
ATOM 600 C C . ILE A 1 71 ? -11.295 -14.558 -8.375 1.00 83.75 71 ILE A C 1
ATOM 602 O O . ILE A 1 71 ? -12.095 -13.627 -8.431 1.00 83.75 71 ILE A O 1
ATOM 606 N N . ILE A 1 72 ? -11.636 -15.819 -8.608 1.00 81.25 72 ILE A N 1
ATOM 607 C CA . ILE A 1 72 ? -13.009 -16.274 -8.777 1.00 81.25 72 ILE A CA 1
ATOM 608 C C . ILE A 1 72 ? -13.513 -16.828 -7.449 1.00 81.25 72 ILE A C 1
ATOM 610 O O . ILE A 1 72 ? -12.823 -17.594 -6.774 1.00 81.25 72 ILE A O 1
ATOM 614 N N . THR A 1 73 ? -14.733 -16.466 -7.069 1.00 78.31 73 THR A N 1
ATOM 615 C CA . THR A 1 73 ? -15.451 -17.229 -6.053 1.00 78.31 73 THR A CA 1
ATOM 616 C C . THR A 1 73 ? -15.881 -18.546 -6.699 1.00 78.31 73 THR A C 1
ATOM 618 O O . THR A 1 73 ? -16.514 -18.518 -7.758 1.00 78.31 73 THR A O 1
ATOM 621 N N . PRO A 1 74 ? -15.523 -19.713 -6.136 1.00 73.31 74 PRO A N 1
ATOM 622 C CA . PRO A 1 74 ? -16.057 -20.969 -6.633 1.00 73.31 74 PRO A CA 1
ATOM 623 C C . PRO A 1 74 ? -17.575 -20.933 -6.441 1.00 73.31 74 PRO A C 1
ATOM 625 O O . PRO A 1 74 ? -18.072 -20.975 -5.318 1.00 73.31 74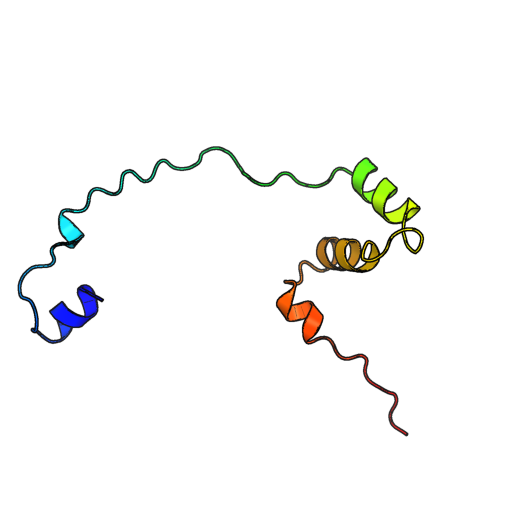 PRO A O 1
ATOM 628 N N . THR A 1 75 ? -18.313 -20.791 -7.539 1.00 70.38 75 THR A N 1
ATOM 629 C CA . THR A 1 75 ? -19.761 -20.985 -7.550 1.00 70.38 75 THR A CA 1
ATOM 630 C C . THR A 1 75 ? -20.018 -22.453 -7.231 1.00 70.38 75 THR A C 1
ATOM 632 O O . THR A 1 75 ? -19.397 -23.317 -7.853 1.00 70.38 75 THR A O 1
ATOM 635 N N . GLU A 1 76 ? -20.866 -22.726 -6.242 1.00 69.69 76 GLU A N 1
ATOM 636 C CA . GLU A 1 76 ? -21.177 -24.080 -5.768 1.00 69.69 76 GLU A CA 1
ATOM 637 C C . GLU A 1 76 ? -21.443 -25.056 -6.933 1.00 69.69 76 GLU A C 1
ATOM 639 O O . GLU A 1 76 ? -22.076 -24.664 -7.922 1.00 69.69 76 GLU A O 1
ATOM 644 N N . PRO A 1 77 ? -20.983 -26.321 -6.853 1.00 67.56 77 PRO A N 1
ATOM 645 C CA . PRO A 1 77 ? -21.369 -27.324 -7.832 1.00 67.56 77 PRO A CA 1
ATOM 646 C C . PRO A 1 77 ? -22.865 -27.605 -7.645 1.00 67.56 77 PRO A C 1
ATOM 648 O O . PRO A 1 77 ? -23.289 -28.055 -6.581 1.00 67.56 77 PRO A O 1
ATOM 651 N N . THR A 1 78 ? -23.648 -27.277 -8.671 1.00 57.78 78 THR A N 1
ATOM 652 C CA . THR A 1 78 ? -25.064 -27.659 -8.783 1.00 57.78 78 THR A CA 1
ATOM 653 C C . THR A 1 78 ? -25.200 -29.122 -9.173 1.00 57.78 78 THR A C 1
ATOM 655 O O . THR A 1 78 ? -24.298 -29.636 -9.876 1.00 57.78 78 THR A O 1
#

pLDDT: mean 82.16, std 10.82, range [57.78, 95.94]